Protein AF-A0A7S1ANW6-F1 (afdb_monomer_lite)

Secondary structure (DSSP, 8-state):
-------HHHHHHHHHHHHHS-HHHHHHHHTT-GGGHHHHHHHHHHHHHHHHS-EETTTTEEHHHHHHHHHHHHHHHHHHHHHHHHHHHHHHHHHT--TT-SS--EEE--TTS--EEE----HHHHHHHHHHHHHHHHHHHHHHHHHHHHHHH---HHHHHHHHHHH-

pLDDT: mean 71.66, std 13.76, range [42.0, 91.62]

Organism: Noctiluca scintillans (NCBI:txid2966)

Structure (mmCIF, N/CA/C/O backbone):
data_AF-A0A7S1ANW6-F1
#
_entry.id   AF-A0A7S1ANW6-F1
#
loop_
_atom_site.group_PDB
_atom_site.id
_atom_site.type_symbol
_atom_site.label_atom_id
_atom_site.label_alt_id
_atom_site.label_comp_id
_atom_site.label_asym_id
_atom_site.label_entity_id
_atom_site.label_seq_id
_atom_site.pdbx_PDB_ins_code
_atom_site.Cartn_x
_atom_site.Cartn_y
_atom_site.Cartn_z
_atom_site.occupancy
_atom_site.B_iso_or_equiv
_atom_site.auth_seq_id
_atom_site.auth_comp_id
_atom_site.auth_asym_id
_atom_site.auth_atom_id
_atom_site.pdbx_PDB_model_num
ATOM 1 N N . ASP A 1 1 ? -29.802 -25.642 28.164 1.00 43.47 1 ASP A N 1
ATOM 2 C CA . ASP A 1 1 ? -29.988 -25.640 29.626 1.00 43.47 1 ASP A CA 1
ATOM 3 C C . ASP A 1 1 ? -28.918 -24.842 30.342 1.00 43.47 1 ASP A C 1
ATOM 5 O O . ASP A 1 1 ? -27.904 -25.383 30.755 1.00 43.47 1 ASP A O 1
ATOM 9 N N . VAL A 1 2 ? -29.157 -23.540 30.483 1.00 42.00 2 VAL A N 1
ATOM 10 C CA . VAL A 1 2 ? -28.527 -22.704 31.511 1.00 42.00 2 VAL A CA 1
ATOM 11 C C . VAL A 1 2 ? -29.667 -21.864 32.067 1.00 42.00 2 VAL A C 1
ATOM 13 O O . VAL A 1 2 ? -30.111 -20.913 31.430 1.00 42.00 2 VAL A O 1
ATOM 16 N N . GLY A 1 3 ? -30.235 -22.302 33.190 1.00 45.97 3 GLY A N 1
ATOM 17 C CA . GLY A 1 3 ? -31.244 -21.538 33.910 1.00 45.97 3 GLY A CA 1
ATOM 18 C C . GLY A 1 3 ? -30.578 -20.308 34.504 1.00 45.97 3 GLY A C 1
ATOM 19 O O . GLY A 1 3 ? -30.001 -20.388 35.583 1.00 45.97 3 GLY A O 1
ATOM 20 N N . ALA A 1 4 ? -30.606 -19.194 33.774 1.00 56.12 4 ALA A N 1
ATOM 21 C CA . ALA A 1 4 ? -30.237 -17.900 34.318 1.00 56.12 4 ALA A CA 1
ATOM 22 C C . ALA A 1 4 ? -31.278 -17.541 35.386 1.00 56.12 4 ALA A C 1
ATOM 24 O O . ALA A 1 4 ? -32.397 -17.138 35.077 1.00 56.12 4 ALA A O 1
ATOM 25 N N . THR A 1 5 ? -30.941 -17.773 36.651 1.00 68.31 5 THR A N 1
ATOM 26 C CA . THR A 1 5 ? -31.712 -17.269 37.785 1.00 68.31 5 THR A CA 1
ATOM 27 C C . THR A 1 5 ? -31.555 -15.757 37.817 1.00 68.31 5 THR A C 1
ATOM 29 O O . THR A 1 5 ? -30.474 -15.252 38.123 1.00 68.31 5 THR A O 1
ATOM 32 N N . PHE A 1 6 ? -32.617 -15.045 37.449 1.00 75.38 6 PHE A N 1
ATOM 33 C CA . PHE A 1 6 ? -32.690 -13.596 37.592 1.00 75.38 6 PHE A CA 1
ATOM 34 C C . PHE A 1 6 ? -32.671 -13.233 39.081 1.00 75.38 6 PHE A C 1
ATOM 36 O O . PHE A 1 6 ? -33.290 -13.921 39.892 1.00 75.38 6 PHE A O 1
ATOM 43 N N . SER A 1 7 ? -31.933 -12.185 39.446 1.00 86.44 7 SER A N 1
ATOM 44 C CA . SER A 1 7 ? -31.950 -11.657 40.810 1.00 86.44 7 SER A CA 1
ATOM 45 C C . SER A 1 7 ? -33.309 -11.021 41.111 1.00 86.44 7 SER A C 1
ATOM 47 O O . SER A 1 7 ? -33.924 -10.426 40.226 1.00 86.44 7 SER A O 1
ATOM 49 N N . ASP A 1 8 ? -33.755 -11.089 42.368 1.00 84.69 8 ASP A N 1
ATOM 50 C CA . ASP A 1 8 ? -35.011 -10.455 42.806 1.00 84.69 8 ASP A CA 1
ATOM 51 C C . ASP A 1 8 ? -35.017 -8.941 42.520 1.00 84.69 8 ASP A C 1
ATOM 53 O O . ASP A 1 8 ? -36.042 -8.358 42.174 1.00 84.69 8 ASP A O 1
ATOM 57 N N . GLU A 1 9 ? -33.843 -8.310 42.572 1.00 81.56 9 GLU A N 1
ATOM 58 C CA . GLU A 1 9 ? -33.631 -6.907 42.206 1.00 81.56 9 GLU A CA 1
ATOM 59 C C . GLU A 1 9 ? -33.796 -6.656 40.694 1.00 81.56 9 GLU A C 1
ATOM 61 O O . GLU A 1 9 ? -34.362 -5.643 40.276 1.00 81.56 9 GLU A O 1
ATOM 66 N N . GLY A 1 10 ? -33.374 -7.608 39.857 1.00 74.94 10 GLY A N 1
ATOM 67 C CA . GLY A 1 10 ? -33.601 -7.577 38.412 1.00 74.94 10 GLY A CA 1
ATOM 68 C C . GLY A 1 10 ? -35.082 -7.717 38.052 1.00 74.94 10 GLY A C 1
ATOM 69 O O . GLY A 1 10 ? -35.569 -7.057 37.139 1.00 74.94 10 GLY A O 1
ATOM 70 N N . ILE A 1 11 ? -35.819 -8.533 38.808 1.00 82.69 11 ILE A N 1
ATOM 71 C CA . ILE A 1 11 ? -37.264 -8.711 38.621 1.00 82.69 11 ILE A CA 1
ATOM 72 C C . ILE A 1 11 ? -38.012 -7.437 39.037 1.00 82.69 11 ILE A C 1
ATOM 74 O O . ILE A 1 11 ? -38.831 -6.931 38.273 1.00 82.69 11 ILE A O 1
ATOM 78 N N . ALA A 1 12 ? -37.679 -6.869 40.200 1.00 85.25 12 ALA A N 1
ATOM 79 C CA . ALA A 1 12 ? -38.314 -5.648 40.696 1.00 85.25 12 ALA A CA 1
ATOM 80 C C . ALA A 1 12 ? -38.050 -4.429 39.793 1.00 85.25 12 ALA A C 1
ATOM 82 O O . ALA A 1 12 ? -38.952 -3.632 39.532 1.00 85.25 12 ALA A O 1
ATOM 83 N N . SER A 1 13 ? -36.824 -4.290 39.280 1.00 80.06 13 SER A N 1
ATOM 84 C CA . SER A 1 13 ? -36.476 -3.217 38.338 1.00 80.06 13 SER A CA 1
ATOM 85 C C . SER A 1 13 ? -37.178 -3.376 36.988 1.00 80.06 13 SER A C 1
ATOM 87 O O . SER A 1 13 ? -37.621 -2.382 36.411 1.00 80.06 13 SER A O 1
ATOM 89 N N . PHE A 1 14 ? -37.355 -4.611 36.509 1.00 81.50 14 PHE A N 1
ATOM 90 C CA . PHE A 1 14 ? -38.131 -4.873 35.301 1.00 81.50 14 PHE A CA 1
ATOM 91 C C . PHE A 1 14 ? -39.615 -4.529 35.483 1.00 81.50 14 PHE A C 1
ATOM 93 O O . PHE A 1 14 ? -40.193 -3.871 34.622 1.00 81.50 14 PHE A O 1
ATOM 100 N N . GLU A 1 15 ? -40.231 -4.902 36.608 1.00 87.00 15 G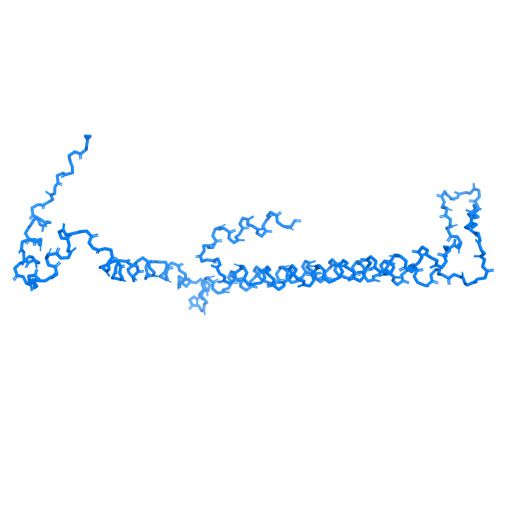LU A N 1
ATOM 101 C CA . GLU A 1 15 ? -41.628 -4.550 36.902 1.00 87.00 15 GLU A CA 1
ATOM 102 C C . GLU A 1 15 ? -41.845 -3.033 36.986 1.00 87.00 15 GLU A C 1
ATOM 104 O O . GLU A 1 15 ? -42.825 -2.520 36.440 1.00 87.00 15 GLU A O 1
ATOM 109 N N . ALA A 1 16 ? -40.909 -2.304 37.603 1.00 86.88 16 ALA A N 1
ATOM 110 C CA . ALA A 1 16 ? -40.940 -0.843 37.637 1.00 86.88 16 ALA A CA 1
ATOM 111 C C . ALA A 1 16 ? -40.845 -0.244 36.224 1.00 86.88 16 ALA A C 1
ATOM 113 O O . ALA A 1 16 ? -41.663 0.596 35.847 1.00 86.88 16 ALA A O 1
ATOM 114 N N . TRP A 1 17 ? -39.915 -0.743 35.406 1.00 85.31 17 TRP A N 1
ATOM 115 C CA . TRP A 1 17 ? -39.758 -0.307 34.020 1.00 85.31 17 TRP A CA 1
ATOM 116 C C . TRP A 1 17 ? -41.013 -0.573 33.175 1.00 85.31 17 TRP A C 1
ATOM 118 O O . TRP A 1 17 ? -41.436 0.300 32.416 1.00 85.31 17 TRP A O 1
ATOM 128 N N . VAL A 1 18 ? -41.655 -1.738 33.329 1.00 87.50 18 VAL A N 1
ATOM 129 C CA . VAL A 1 18 ? -42.917 -2.065 32.638 1.00 87.50 18 VAL A CA 1
ATOM 130 C C . VAL A 1 18 ? -44.029 -1.091 33.032 1.00 87.50 18 VAL A C 1
ATOM 132 O O . VAL A 1 18 ? -44.813 -0.689 32.174 1.00 87.50 18 VAL A O 1
ATOM 135 N N . GLY A 1 19 ? -44.091 -0.692 34.307 1.00 86.06 19 GLY A N 1
ATOM 136 C CA . GLY A 1 19 ? -45.078 0.267 34.806 1.00 86.06 19 GLY A CA 1
ATOM 137 C C . GLY A 1 19 ? -44.874 1.699 34.299 1.00 86.06 19 GLY A C 1
ATOM 138 O O . GLY A 1 19 ? -45.848 2.428 34.117 1.00 86.06 19 GLY A O 1
ATOM 139 N N . GLU A 1 20 ? -43.628 2.097 34.048 1.00 85.06 20 GLU A N 1
ATOM 140 C CA . GLU A 1 20 ? -43.267 3.441 33.575 1.00 85.06 20 GLU A CA 1
ATOM 141 C C . GLU A 1 20 ? -43.284 3.574 32.043 1.00 85.06 20 GLU A C 1
ATOM 143 O O . GLU A 1 20 ? -43.380 4.679 31.502 1.00 85.06 20 GLU A O 1
ATOM 148 N N . THR A 1 21 ? -43.207 2.453 31.327 1.00 83.38 21 THR A N 1
ATOM 149 C CA . THR A 1 21 ? -43.044 2.434 29.873 1.00 83.38 21 THR A CA 1
ATOM 150 C C . THR A 1 21 ? -44.385 2.487 29.137 1.00 83.38 21 THR A C 1
ATOM 152 O O . THR A 1 21 ? -45.360 1.826 29.489 1.00 83.38 21 THR A O 1
ATOM 155 N N . SER A 1 22 ? -44.447 3.265 28.053 1.00 84.19 22 SER A N 1
ATOM 156 C CA . SER A 1 22 ? -45.647 3.372 27.222 1.00 84.19 22 SER A CA 1
ATOM 157 C C . SER A 1 22 ? -45.967 2.057 26.495 1.00 84.19 22 SER A C 1
ATOM 159 O O . SER A 1 22 ? -45.080 1.330 26.040 1.00 84.19 22 SER A O 1
ATOM 161 N N . GLY A 1 23 ? -47.261 1.767 26.320 1.00 80.44 23 GLY A N 1
ATOM 162 C CA . GLY A 1 23 ? -47.727 0.527 25.681 1.00 80.44 23 GLY A CA 1
ATOM 163 C C . GLY A 1 23 ? -47.194 0.307 24.257 1.00 80.44 23 GLY A C 1
ATOM 164 O O . GLY A 1 23 ? -47.017 -0.834 23.840 1.00 80.44 23 GLY A O 1
ATOM 165 N N . SER A 1 24 ? -46.865 1.383 23.531 1.00 76.62 24 SER A N 1
ATOM 166 C CA . SER A 1 24 ? -46.226 1.308 22.211 1.00 76.62 24 SER A CA 1
ATOM 167 C C . SER A 1 24 ? -44.807 0.736 22.271 1.00 76.62 24 SER A C 1
ATOM 169 O O . SER A 1 24 ? -44.434 -0.060 21.416 1.00 76.62 24 SER A O 1
ATOM 171 N N . THR A 1 25 ? -44.027 1.100 23.290 1.00 72.12 25 THR A N 1
ATOM 172 C CA . THR A 1 25 ? -42.646 0.632 23.474 1.00 72.12 25 THR A CA 1
ATOM 173 C C . THR A 1 25 ? -42.622 -0.820 23.952 1.00 72.12 25 THR A C 1
ATOM 175 O O . THR A 1 25 ? -41.818 -1.613 23.471 1.00 72.12 25 THR A O 1
ATOM 178 N N . LEU A 1 26 ? -43.564 -1.208 24.820 1.00 79.06 26 LEU A N 1
ATOM 179 C CA . LEU A 1 26 ? -43.779 -2.609 25.210 1.00 79.06 26 LEU A CA 1
ATOM 180 C C . LEU A 1 26 ? -44.098 -3.491 24.001 1.00 79.06 26 LEU A C 1
ATOM 182 O O . LEU A 1 26 ? -43.497 -4.550 23.832 1.00 79.06 26 LEU A O 1
ATOM 186 N N . GLN A 1 27 ? -45.003 -3.037 23.130 1.00 79.06 27 GLN A N 1
ATOM 187 C CA . GLN A 1 27 ? -45.359 -3.773 21.920 1.00 79.06 27 GLN A CA 1
ATOM 188 C C . GLN A 1 27 ? -44.155 -3.947 20.981 1.00 79.06 27 GLN A C 1
ATOM 190 O O . GLN A 1 27 ? -43.998 -5.026 20.418 1.00 79.06 27 GLN A O 1
ATOM 195 N N . GLN A 1 28 ? -43.287 -2.935 20.879 1.00 67.50 28 GLN A N 1
ATOM 196 C CA . GLN A 1 28 ? -42.055 -2.977 20.081 1.00 67.50 28 GLN A CA 1
ATOM 197 C C . GLN A 1 28 ? -40.982 -3.915 20.663 1.00 67.50 28 GLN A C 1
ATOM 199 O O . GLN A 1 28 ? -40.349 -4.664 19.919 1.00 67.50 28 GLN A O 1
ATOM 204 N N . VAL A 1 29 ? -40.804 -3.937 21.991 1.00 70.44 29 VAL A N 1
ATOM 205 C CA . VAL A 1 29 ? -39.903 -4.889 22.673 1.00 70.44 29 VAL A CA 1
ATOM 206 C C . VAL A 1 29 ? -40.403 -6.325 22.495 1.00 70.44 29 VAL A C 1
ATOM 208 O O . VAL A 1 29 ? -39.628 -7.220 22.158 1.00 70.44 29 VAL A O 1
ATOM 211 N N . CYS A 1 30 ? -41.710 -6.554 22.658 1.00 79.81 30 CYS A N 1
ATOM 212 C CA . CYS A 1 30 ? -42.319 -7.872 22.477 1.00 79.81 30 CYS A CA 1
ATOM 213 C C . CYS A 1 30 ? -42.314 -8.346 21.017 1.00 79.81 30 CYS A C 1
ATOM 215 O O . CYS A 1 30 ? -42.246 -9.551 20.780 1.00 79.81 30 CYS A O 1
ATOM 217 N N . SER A 1 31 ? -42.361 -7.436 20.038 1.00 77.38 31 SER A N 1
ATOM 218 C CA . SER A 1 31 ? -42.238 -7.778 18.616 1.00 77.38 31 SER A CA 1
ATOM 219 C C . SER A 1 31 ? -40.793 -7.969 18.151 1.00 77.38 31 SER A C 1
ATOM 221 O O . SER A 1 31 ? -40.582 -8.171 16.958 1.00 77.38 31 SER A O 1
ATOM 223 N N . GLN A 1 32 ? -39.812 -7.910 19.066 1.00 59.94 32 GLN A N 1
ATOM 224 C CA . GLN A 1 32 ? -38.378 -7.926 18.748 1.00 59.94 32 GLN A CA 1
ATOM 225 C C . GLN A 1 32 ? -38.021 -6.896 17.669 1.00 59.94 32 GLN A C 1
ATOM 227 O O . GLN A 1 32 ? -37.203 -7.160 16.786 1.00 59.94 32 GLN A O 1
ATOM 232 N N . ASP A 1 33 ? -38.676 -5.732 17.707 1.00 58.06 33 ASP A N 1
ATOM 233 C CA . ASP A 1 33 ? -38.491 -4.724 16.677 1.00 58.06 33 ASP A CA 1
ATOM 234 C C . ASP A 1 33 ? -37.080 -4.145 16.797 1.00 58.06 33 ASP A C 1
ATOM 236 O O . ASP A 1 33 ? -36.734 -3.453 17.760 1.00 58.06 33 ASP A O 1
ATOM 240 N N . GLN A 1 34 ? -36.235 -4.457 15.815 1.00 54.28 34 GLN A N 1
ATOM 241 C CA . GLN A 1 34 ? -34.838 -4.035 15.794 1.00 54.28 34 GLN A CA 1
ATOM 242 C C . GLN A 1 34 ? -34.692 -2.513 15.648 1.00 54.28 34 GLN A C 1
ATOM 244 O O . GLN A 1 34 ? -33.577 -2.013 15.695 1.00 54.28 34 GLN A O 1
ATOM 249 N N . SER A 1 35 ? -35.765 -1.725 15.526 1.00 53.34 35 SER A N 1
ATOM 250 C CA . SER A 1 35 ? -35.675 -0.259 15.575 1.00 53.34 35 SER A CA 1
ATOM 251 C C . SER A 1 35 ? -35.291 0.285 16.963 1.00 53.34 35 SER A C 1
ATOM 253 O O . SER A 1 35 ? -34.647 1.333 17.042 1.00 53.34 35 SER A O 1
ATOM 255 N N . LEU A 1 36 ? -35.592 -0.447 18.050 1.00 49.66 36 LEU A N 1
ATOM 256 C CA . LEU A 1 36 ? -35.048 -0.203 19.402 1.00 49.66 36 LEU A CA 1
ATOM 257 C C . LEU A 1 36 ? -33.533 -0.464 19.480 1.00 49.66 36 LEU A C 1
ATOM 259 O O . LEU A 1 36 ? -32.880 -0.027 20.430 1.00 49.66 36 LEU A O 1
ATOM 263 N N . SER A 1 37 ? -32.954 -1.116 18.459 1.00 51.03 37 SER A N 1
ATOM 264 C CA . SER A 1 37 ? -31.505 -1.260 18.337 1.00 51.03 37 SER A CA 1
ATOM 265 C C . SER A 1 37 ? -30.810 0.078 18.242 1.00 51.03 37 SER A C 1
ATOM 267 O O . SER A 1 37 ? -29.662 0.113 18.612 1.00 51.03 37 SER A O 1
ATOM 269 N N . THR A 1 38 ? -31.440 1.187 17.840 1.00 51.69 38 THR A N 1
ATOM 270 C CA . THR A 1 38 ? -30.743 2.488 17.841 1.00 51.69 38 THR A CA 1
ATOM 271 C C . THR A 1 38 ? -30.205 2.859 19.225 1.00 51.69 38 THR A C 1
ATOM 273 O O . THR A 1 38 ? -29.077 3.330 19.321 1.00 51.69 38 THR A O 1
ATOM 276 N N . SER A 1 39 ? -30.943 2.566 20.299 1.00 55.06 39 SER A N 1
ATOM 277 C CA . SER A 1 39 ? -30.477 2.758 21.679 1.00 55.06 39 SER A CA 1
ATOM 278 C C . SER A 1 39 ? -29.400 1.743 22.081 1.00 55.06 39 SER A C 1
ATOM 280 O O . SER A 1 39 ? -28.467 2.087 22.799 1.00 55.06 39 SER A O 1
ATOM 282 N N . TYR A 1 40 ? -29.488 0.508 21.580 1.00 55.69 40 TYR A N 1
ATOM 283 C CA . TYR A 1 40 ? -28.486 -0.541 21.812 1.00 55.69 40 TYR A CA 1
ATOM 284 C C . TYR A 1 40 ? -27.184 -0.286 21.033 1.00 55.69 40 TYR A C 1
ATOM 286 O O . TYR A 1 40 ? -26.103 -0.423 21.583 1.00 55.69 40 TYR A O 1
ATOM 294 N N . HIS A 1 41 ? -27.285 0.177 19.788 1.00 55.72 41 HIS A N 1
ATOM 295 C CA . HIS A 1 41 ? -26.197 0.604 18.915 1.00 55.72 41 HIS A CA 1
ATOM 296 C C . HIS A 1 41 ? -25.525 1.848 19.483 1.00 55.72 41 HIS A C 1
ATOM 298 O O . HIS A 1 41 ? -24.316 1.966 19.396 1.00 55.72 41 HIS A O 1
ATOM 304 N N . GLN A 1 42 ? -26.284 2.766 20.090 1.00 54.25 42 GLN A N 1
ATOM 305 C CA . GLN A 1 42 ? -25.714 3.899 20.821 1.00 54.25 42 GLN A CA 1
ATOM 306 C C . GLN A 1 42 ? -24.936 3.449 22.056 1.00 54.25 42 GLN A C 1
ATOM 308 O O . GLN A 1 42 ? -23.887 4.019 22.327 1.00 54.25 42 GLN A O 1
ATOM 313 N N . PHE A 1 43 ? -25.420 2.442 22.786 1.00 62.03 43 PHE A N 1
ATOM 314 C CA . PHE A 1 43 ? -24.723 1.910 23.957 1.00 62.03 43 PHE A CA 1
ATOM 315 C C . PHE A 1 43 ? -23.454 1.138 23.572 1.00 62.03 43 PHE A C 1
ATOM 317 O O . PHE A 1 43 ? -22.423 1.286 24.219 1.00 62.03 43 PHE A O 1
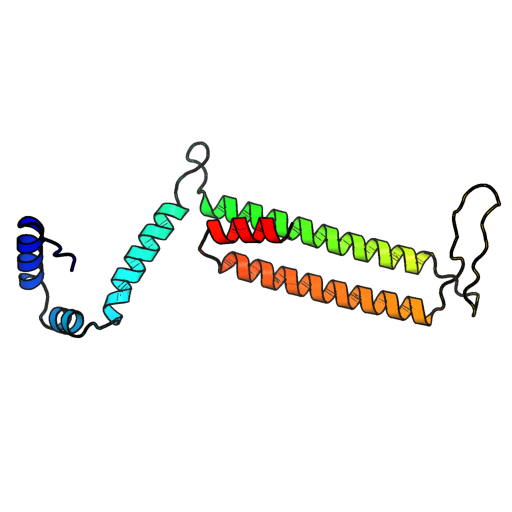ATOM 324 N N . ASP A 1 44 ? -23.512 0.377 22.480 1.00 63.28 44 ASP A N 1
ATOM 325 C CA . ASP A 1 44 ? -22.375 -0.354 21.918 1.00 63.28 44 ASP A CA 1
ATOM 326 C C . ASP A 1 44 ? -21.318 0.614 21.359 1.00 63.28 44 ASP A C 1
ATOM 328 O O . ASP A 1 44 ? -20.150 0.555 21.732 1.00 63.28 44 ASP A O 1
ATOM 332 N N . VAL A 1 45 ? -21.753 1.623 20.591 1.00 62.53 45 VAL A N 1
ATOM 333 C CA . VAL A 1 45 ? -20.892 2.720 20.121 1.00 62.53 45 VAL A CA 1
ATOM 334 C C . VAL A 1 45 ? -20.318 3.504 21.299 1.00 62.53 45 VAL A C 1
ATOM 336 O O . VAL A 1 45 ? -19.163 3.908 21.236 1.00 62.53 45 VAL A O 1
ATOM 339 N N . TYR A 1 46 ? -21.070 3.720 22.380 1.00 64.44 46 TYR A N 1
ATOM 340 C CA . TYR A 1 46 ? -20.567 4.394 23.578 1.00 64.44 46 TYR A CA 1
ATOM 341 C C . TYR A 1 46 ? -19.487 3.565 24.280 1.00 64.44 46 TYR A C 1
ATOM 343 O O . TYR A 1 46 ? -18.432 4.111 24.592 1.00 64.44 46 TYR A O 1
ATOM 351 N N . GLY A 1 47 ? -19.702 2.257 24.453 1.00 67.62 47 GLY A N 1
ATOM 352 C CA . GLY A 1 47 ? -18.706 1.348 25.024 1.00 67.62 47 GLY A CA 1
ATOM 353 C C . GLY A 1 47 ? -17.433 1.255 24.176 1.00 67.62 47 GLY A C 1
ATOM 354 O O . GLY A 1 47 ? -16.325 1.309 24.710 1.00 67.62 47 GLY A O 1
ATOM 355 N N . GLU A 1 48 ? -17.566 1.205 22.849 1.00 63.72 48 GLU A N 1
ATOM 356 C CA . GLU A 1 48 ? -16.417 1.275 21.940 1.00 63.72 48 GLU A CA 1
ATOM 357 C C . GLU A 1 48 ? -15.723 2.641 21.983 1.00 63.72 48 GLU A C 1
ATOM 359 O O . GLU A 1 48 ? -14.494 2.705 22.012 1.00 63.72 48 GLU A O 1
ATOM 364 N N . THR A 1 49 ? -16.482 3.739 22.035 1.00 61.88 49 THR A N 1
ATOM 365 C CA . THR A 1 49 ? -15.930 5.102 22.093 1.00 61.88 49 THR A CA 1
ATOM 366 C C . THR A 1 49 ? -15.173 5.333 23.399 1.00 61.88 49 THR A C 1
ATOM 368 O O . THR A 1 49 ? -14.102 5.937 23.381 1.00 61.88 49 THR A O 1
ATOM 371 N N . GLU A 1 50 ? -15.668 4.807 24.520 1.00 68.12 50 GLU A N 1
ATOM 372 C CA . GLU A 1 50 ? -14.995 4.887 25.818 1.00 68.12 50 GLU A CA 1
ATOM 373 C C . GLU A 1 50 ? -13.649 4.141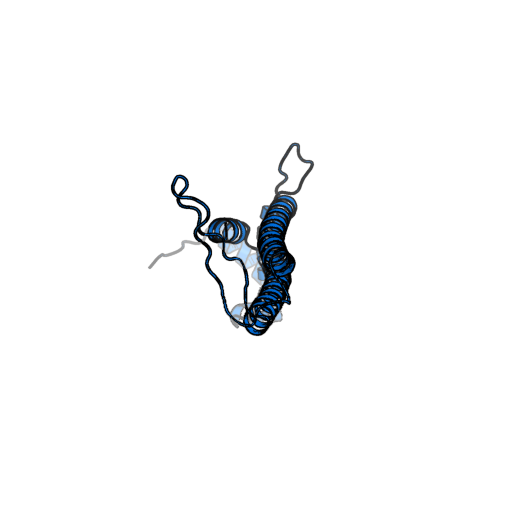 25.792 1.00 68.12 50 GLU A C 1
ATOM 375 O O . GLU A 1 50 ? -12.635 4.673 26.245 1.00 68.12 50 GLU A O 1
ATOM 380 N N . GLY A 1 51 ? -13.602 2.961 25.162 1.00 64.19 51 GLY A N 1
ATOM 381 C CA . GLY A 1 51 ? -12.358 2.219 24.930 1.00 64.19 51 GLY A CA 1
ATOM 382 C C . GLY A 1 51 ? -11.406 2.870 23.914 1.00 64.19 51 GLY A C 1
ATOM 383 O O . GLY A 1 51 ? -10.203 2.623 23.953 1.00 64.19 51 GLY A O 1
ATOM 384 N N . TYR A 1 52 ? -11.910 3.712 23.008 1.00 59.09 52 TYR A N 1
ATOM 385 C CA . TYR A 1 52 ? -11.100 4.500 22.066 1.00 59.09 52 TYR A CA 1
ATOM 386 C C . TYR A 1 52 ? -10.524 5.778 22.692 1.00 59.09 52 TYR A C 1
ATOM 388 O O . TYR A 1 52 ? -9.434 6.218 22.303 1.00 59.09 52 TYR A O 1
ATOM 396 N N . MET A 1 53 ? -11.247 6.357 23.654 1.00 63.72 53 MET A N 1
ATOM 397 C CA . MET A 1 53 ? -10.892 7.582 24.374 1.00 63.72 53 MET A CA 1
ATOM 398 C C . MET A 1 53 ? -10.095 7.334 25.656 1.00 63.72 53 MET A C 1
ATOM 400 O O . MET A 1 53 ? -9.795 8.292 26.371 1.00 63.72 53 MET A O 1
ATOM 404 N N . THR A 1 54 ? -9.701 6.090 25.958 1.00 68.31 54 THR A N 1
ATOM 405 C CA . THR A 1 54 ? -8.796 5.836 27.082 1.00 68.31 54 THR A CA 1
ATOM 406 C C . THR A 1 54 ? -7.533 6.671 26.919 1.00 68.31 54 THR A C 1
ATOM 408 O O . THR A 1 54 ? -6.784 6.556 25.943 1.00 68.31 54 THR A O 1
ATOM 411 N N . LEU A 1 55 ? -7.330 7.565 27.884 1.00 66.88 55 LEU A N 1
ATOM 412 C CA . LEU A 1 55 ? -6.199 8.472 27.915 1.00 66.88 55 LEU A CA 1
ATOM 413 C C . LEU A 1 55 ? -4.916 7.660 28.075 1.00 66.88 55 LEU A C 1
ATOM 415 O O . LEU A 1 55 ? -4.751 6.883 29.016 1.00 66.88 55 LEU A O 1
ATOM 419 N N . VAL A 1 56 ? -3.985 7.861 27.154 1.00 65.50 56 VAL A N 1
ATOM 420 C CA . VAL A 1 56 ? -2.662 7.248 27.164 1.00 65.50 56 VAL A CA 1
ATOM 421 C C . VAL A 1 56 ? -1.621 8.361 27.120 1.00 65.50 56 VAL A C 1
ATOM 423 O O . VAL A 1 56 ? -1.800 9.384 26.470 1.00 65.50 56 VAL A O 1
ATOM 426 N N . PHE A 1 57 ? -0.501 8.145 27.816 1.00 55.00 57 PHE A N 1
ATOM 427 C CA . PHE A 1 57 ? 0.628 9.079 27.905 1.00 55.00 57 PHE A CA 1
ATOM 428 C C . PHE A 1 57 ? 0.293 10.393 28.644 1.00 55.00 57 PHE A C 1
ATOM 430 O O . PHE A 1 57 ? -0.163 11.368 28.052 1.00 55.00 57 PHE A O 1
ATOM 437 N N . LEU A 1 58 ? 0.572 10.432 29.957 1.00 64.88 58 LEU A N 1
ATOM 438 C CA . LEU A 1 58 ? 0.445 11.637 30.805 1.00 64.88 58 LEU A CA 1
ATOM 439 C C . LEU A 1 58 ? -0.920 12.353 30.693 1.00 64.88 58 LEU A C 1
ATOM 441 O O . LEU A 1 58 ? -0.970 13.576 30.765 1.00 64.88 58 LEU A O 1
ATOM 445 N N . GLU A 1 59 ? -2.007 11.603 30.476 1.00 71.06 59 GLU A N 1
ATOM 446 C CA . GLU A 1 59 ? -3.378 12.132 30.321 1.00 71.06 59 GLU A CA 1
ATOM 447 C C . GLU A 1 59 ? -3.562 13.162 29.186 1.00 71.06 59 GLU A C 1
ATOM 449 O O . GLU A 1 59 ? -4.588 13.831 29.120 1.00 71.06 59 GLU A O 1
ATOM 454 N N . MET A 1 60 ? -2.594 13.296 28.272 1.00 65.12 60 MET A N 1
ATOM 455 C CA . MET A 1 60 ? -2.643 14.316 27.217 1.00 65.12 60 MET A CA 1
ATOM 456 C C . MET A 1 60 ? -3.171 13.806 25.877 1.00 65.12 60 MET A C 1
ATOM 458 O O . MET A 1 60 ? -3.571 14.626 25.052 1.00 65.12 60 MET A O 1
ATOM 462 N N . PHE A 1 61 ? -3.157 12.494 25.626 1.00 70.00 61 PHE A N 1
ATOM 463 C CA . PHE A 1 61 ? -3.506 11.947 24.317 1.00 70.00 61 PHE A CA 1
ATOM 464 C C . PHE A 1 61 ? -4.525 10.811 24.406 1.00 70.00 61 PHE A C 1
ATOM 466 O O . PHE A 1 61 ? -4.435 9.926 25.252 1.00 70.00 61 PHE A O 1
ATOM 473 N N . GLU A 1 62 ? -5.481 10.815 23.483 1.00 76.56 62 GLU A N 1
ATOM 474 C CA . GLU A 1 62 ? -6.424 9.714 23.292 1.00 76.56 62 GLU A CA 1
ATOM 475 C C . GLU A 1 62 ? -5.735 8.574 22.522 1.00 76.56 62 GLU A C 1
ATOM 477 O O . GLU A 1 62 ? -5.088 8.799 21.492 1.00 76.56 62 GLU A O 1
ATOM 482 N N . GLN A 1 63 ? -5.852 7.340 23.018 1.00 74.62 63 GLN A N 1
ATOM 483 C CA . GLN A 1 63 ? -5.151 6.176 22.469 1.00 74.62 63 GLN A CA 1
ATOM 484 C C . GLN A 1 63 ? -5.517 5.878 21.009 1.00 74.62 63 GLN A C 1
ATOM 486 O O . GLN A 1 63 ? -4.635 5.588 20.195 1.00 74.62 63 GLN A O 1
ATOM 491 N N . GLY A 1 64 ? -6.805 5.951 20.669 1.00 72.56 64 GLY A N 1
ATOM 492 C CA . GLY A 1 64 ? -7.312 5.596 19.345 1.00 72.56 64 GLY A CA 1
ATOM 493 C C . GLY A 1 64 ? -6.756 6.462 18.205 1.00 72.56 64 GLY A C 1
ATOM 494 O O . GLY A 1 64 ? -6.140 5.922 17.279 1.00 72.56 64 GLY A O 1
ATOM 495 N N . PRO A 1 65 ? -6.903 7.801 18.262 1.00 75.38 65 PRO A N 1
ATOM 496 C CA . PRO A 1 65 ? -6.396 8.700 17.224 1.00 75.38 65 PRO A CA 1
ATOM 497 C C . PRO A 1 65 ? -4.883 8.598 17.015 1.00 75.38 65 PRO A C 1
ATOM 499 O O . PRO A 1 65 ? -4.405 8.657 15.878 1.00 75.38 65 PRO A O 1
ATOM 502 N N . VAL A 1 66 ? -4.118 8.408 18.096 1.00 79.88 66 VAL A N 1
ATOM 503 C CA . VAL A 1 66 ? -2.658 8.257 18.026 1.00 79.88 66 VAL A CA 1
ATOM 504 C C . VAL A 1 66 ? -2.281 6.970 17.302 1.00 79.88 66 VAL A C 1
ATOM 506 O O . VAL A 1 66 ? -1.437 6.999 16.406 1.00 79.88 66 VAL A O 1
ATOM 509 N N . LEU A 1 67 ? -2.923 5.850 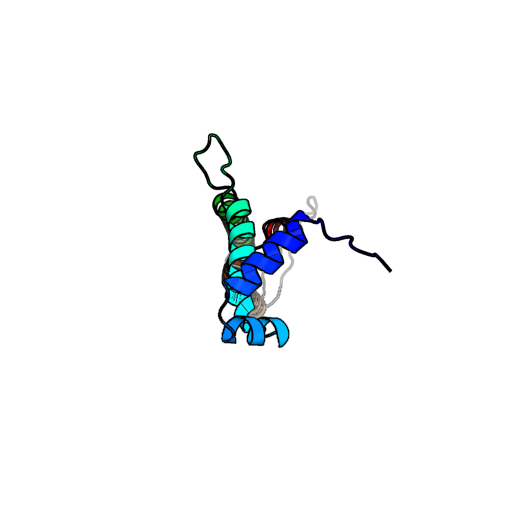17.638 1.00 76.56 67 LEU A N 1
ATOM 510 C CA . LEU A 1 67 ? -2.620 4.557 17.027 1.00 76.56 67 LEU A CA 1
ATOM 511 C C . LEU A 1 67 ? -2.970 4.549 15.532 1.00 76.56 67 LEU A C 1
ATOM 513 O O . LEU A 1 67 ? -2.149 4.136 14.713 1.00 76.56 67 LEU A O 1
ATOM 517 N N . SER A 1 68 ? -4.128 5.106 15.164 1.00 76.69 68 SER A N 1
ATOM 518 C CA . SER A 1 68 ? -4.519 5.295 13.760 1.00 76.69 68 SER A CA 1
ATOM 519 C C . SER A 1 68 ? -3.529 6.189 13.002 1.00 76.69 68 SER A C 1
ATOM 521 O O . SER A 1 68 ? -3.083 5.841 11.907 1.00 76.69 68 SER A O 1
ATOM 523 N N . SER A 1 69 ? -3.083 7.293 13.613 1.00 80.56 69 SER A N 1
ATOM 524 C CA . SER A 1 69 ? -2.092 8.197 13.014 1.00 80.56 69 SER A CA 1
ATOM 525 C C . SER A 1 69 ? -0.744 7.511 12.771 1.00 80.56 69 SER A C 1
ATOM 527 O O . SER A 1 69 ? -0.143 7.696 11.713 1.00 80.56 69 SER A O 1
ATOM 529 N N . VAL A 1 70 ? -0.269 6.691 13.715 1.00 82.44 70 VAL A N 1
ATOM 530 C CA . VAL A 1 70 ? 0.987 5.931 13.574 1.00 82.44 70 VAL A CA 1
ATOM 531 C C . VAL A 1 70 ? 0.884 4.878 12.473 1.00 82.44 70 VAL A C 1
ATOM 533 O O . VAL A 1 70 ? 1.822 4.727 11.683 1.00 82.44 70 VAL A O 1
ATOM 536 N N . VAL A 1 71 ? -0.245 4.170 12.385 1.00 81.81 71 VAL A N 1
ATOM 537 C CA . VAL A 1 71 ? -0.466 3.190 11.316 1.00 81.81 71 VAL A CA 1
ATOM 538 C C . VAL A 1 71 ? -0.522 3.879 9.954 1.00 81.81 71 VAL A C 1
ATOM 540 O O . VAL A 1 71 ? 0.194 3.468 9.041 1.00 81.81 71 VAL A O 1
ATOM 543 N N . LEU A 1 72 ? -1.292 4.963 9.821 1.00 82.62 72 LEU A N 1
ATOM 544 C CA . LEU A 1 72 ? -1.363 5.742 8.582 1.00 82.62 72 LEU A CA 1
ATOM 545 C C . LEU A 1 72 ? 0.011 6.276 8.174 1.00 82.62 72 LEU A C 1
ATOM 547 O O . LEU A 1 72 ? 0.384 6.199 7.004 1.00 82.62 72 LEU A O 1
ATOM 551 N N . PHE A 1 73 ? 0.792 6.775 9.130 1.00 85.38 73 PHE A N 1
ATOM 552 C CA . PHE A 1 73 ? 2.138 7.268 8.862 1.00 85.38 73 PHE A CA 1
ATOM 553 C C . PHE A 1 73 ? 3.072 6.153 8.374 1.00 85.38 73 PHE A C 1
ATOM 555 O O . PHE A 1 73 ? 3.746 6.312 7.356 1.00 85.38 73 PHE A O 1
ATOM 562 N N . THR A 1 74 ? 3.068 4.999 9.046 1.00 85.06 74 THR A N 1
ATOM 563 C CA . THR A 1 74 ? 3.854 3.819 8.645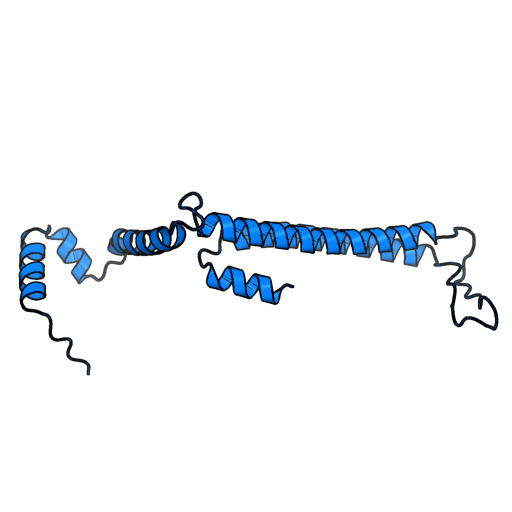 1.00 85.06 74 THR A CA 1
ATOM 564 C C . THR A 1 74 ? 3.451 3.324 7.255 1.00 85.06 74 THR A C 1
ATOM 566 O O . THR A 1 74 ? 4.313 3.044 6.420 1.00 85.06 74 THR A O 1
ATOM 569 N N . TRP A 1 75 ? 2.148 3.278 6.973 1.00 83.38 75 TRP A N 1
ATOM 570 C CA . TRP A 1 75 ? 1.600 2.908 5.670 1.00 83.38 75 TRP A CA 1
ATOM 571 C C . TRP A 1 75 ? 2.088 3.838 4.555 1.00 83.38 75 TRP A C 1
ATOM 573 O O . TRP A 1 75 ? 2.581 3.375 3.524 1.00 83.38 75 TRP A O 1
ATOM 583 N N . ILE A 1 76 ? 2.006 5.153 4.776 1.00 84.06 76 ILE A N 1
ATOM 584 C CA . ILE A 1 76 ? 2.478 6.160 3.820 1.00 84.06 76 ILE A CA 1
ATOM 585 C C . ILE A 1 76 ? 3.978 5.996 3.572 1.00 84.06 76 ILE A C 1
ATOM 587 O O . ILE A 1 76 ? 4.401 5.985 2.417 1.00 84.06 76 ILE A O 1
ATOM 591 N N . LEU A 1 77 ? 4.785 5.818 4.622 1.00 86.81 77 LEU A N 1
ATOM 592 C CA . LEU A 1 77 ? 6.226 5.602 4.474 1.00 86.81 77 LEU A CA 1
ATOM 593 C C . LEU A 1 77 ? 6.547 4.341 3.661 1.00 86.81 77 LEU A C 1
ATOM 595 O O . LEU A 1 77 ? 7.411 4.388 2.783 1.00 86.81 77 LEU A O 1
ATOM 599 N N . SER A 1 78 ? 5.836 3.238 3.911 1.00 85.38 78 SER A N 1
ATOM 600 C CA . SER A 1 78 ? 5.991 1.990 3.155 1.00 85.38 78 SER A CA 1
ATOM 601 C C . SER A 1 78 ? 5.692 2.194 1.664 1.00 85.38 78 SER A C 1
ATOM 603 O O . SER A 1 78 ? 6.495 1.826 0.800 1.00 85.38 78 SER A O 1
ATOM 605 N N . MET A 1 79 ? 4.594 2.886 1.347 1.00 84.00 79 MET A N 1
ATOM 606 C CA . MET A 1 79 ? 4.214 3.182 -0.036 1.00 84.00 79 MET A CA 1
ATOM 607 C C . MET A 1 79 ? 5.192 4.139 -0.724 1.00 84.00 79 MET A C 1
ATOM 609 O O . MET A 1 79 ? 5.582 3.894 -1.866 1.00 84.00 79 MET A O 1
ATOM 613 N N . VAL A 1 80 ? 5.657 5.185 -0.035 1.00 87.12 80 VAL A N 1
ATOM 614 C CA . VAL A 1 80 ? 6.676 6.111 -0.562 1.00 87.12 80 VAL A CA 1
ATOM 615 C C . VAL A 1 80 ? 7.972 5.369 -0.884 1.00 87.12 80 VAL A C 1
ATOM 617 O O . VAL A 1 80 ? 8.544 5.578 -1.954 1.00 87.12 80 VAL A O 1
ATOM 620 N N . ASN A 1 81 ? 8.408 4.457 -0.012 1.00 88.56 81 ASN A N 1
ATOM 621 C CA . ASN A 1 81 ? 9.584 3.627 -0.258 1.00 88.56 81 ASN A CA 1
ATOM 622 C C . ASN A 1 81 ? 9.401 2.744 -1.509 1.00 88.56 81 ASN A C 1
ATOM 624 O O . ASN A 1 81 ? 10.277 2.688 -2.374 1.00 88.56 81 ASN A O 1
ATOM 628 N N . ALA A 1 82 ? 8.235 2.108 -1.667 1.00 86.62 82 ALA A N 1
ATOM 629 C CA . ALA A 1 82 ? 7.920 1.324 -2.860 1.00 86.62 82 ALA A CA 1
ATOM 630 C C . ALA A 1 82 ? 7.940 2.179 -4.144 1.00 86.62 82 ALA A C 1
ATOM 632 O O . ALA A 1 82 ? 8.558 1.792 -5.139 1.00 86.62 82 ALA A O 1
ATOM 633 N N . MET A 1 83 ? 7.331 3.370 -4.114 1.00 85.75 83 MET A N 1
ATOM 634 C CA . MET A 1 83 ? 7.328 4.312 -5.241 1.00 85.75 83 MET A CA 1
ATOM 635 C C . MET A 1 83 ? 8.740 4.790 -5.596 1.00 85.75 83 MET A C 1
ATOM 637 O O . MET A 1 83 ? 9.088 4.859 -6.776 1.00 85.75 83 MET A O 1
ATOM 641 N N . GLN A 1 84 ? 9.573 5.083 -4.594 1.00 91.62 84 GLN A N 1
ATOM 642 C CA . GLN A 1 84 ? 10.957 5.501 -4.798 1.00 91.62 84 GLN A CA 1
ATOM 643 C C . GLN A 1 84 ? 11.781 4.400 -5.472 1.00 91.62 84 GLN A C 1
ATOM 645 O O . GLN A 1 84 ? 12.517 4.687 -6.415 1.00 91.62 84 GLN A O 1
ATOM 650 N N . ASN A 1 85 ? 11.622 3.144 -5.051 1.00 89.06 85 ASN A N 1
ATOM 651 C CA . ASN A 1 85 ? 12.319 2.011 -5.662 1.00 89.06 85 ASN A CA 1
ATOM 652 C C . ASN A 1 85 ? 11.948 1.839 -7.143 1.00 89.06 85 ASN A C 1
ATOM 654 O O . ASN A 1 85 ? 12.829 1.649 -7.984 1.00 89.06 85 ASN A O 1
ATOM 658 N N . ILE A 1 86 ? 10.662 1.985 -7.483 1.00 88.19 86 ILE A N 1
ATOM 659 C CA . ILE A 1 86 ? 10.195 1.968 -8.878 1.00 88.19 86 ILE A CA 1
ATOM 660 C C . ILE A 1 86 ? 10.784 3.154 -9.653 1.00 88.19 86 ILE A C 1
ATOM 662 O O . ILE A 1 86 ? 11.287 2.980 -10.763 1.00 88.19 86 ILE A O 1
ATOM 666 N N . GLY A 1 87 ? 10.773 4.353 -9.066 1.00 87.12 87 GLY A N 1
ATOM 667 C CA . GLY A 1 87 ? 11.324 5.560 -9.682 1.00 87.12 87 GLY A CA 1
ATOM 668 C C . GLY A 1 87 ? 12.815 5.434 -9.992 1.00 87.12 87 GLY A C 1
ATOM 669 O O . GLY A 1 87 ? 13.232 5.691 -11.121 1.00 87.12 87 GLY A O 1
ATOM 670 N N . ILE A 1 88 ? 13.615 4.972 -9.027 1.00 90.06 88 ILE A N 1
ATOM 671 C CA . ILE A 1 88 ? 15.055 4.739 -9.204 1.00 90.06 88 ILE A CA 1
ATOM 672 C C . ILE A 1 88 ? 15.295 3.703 -10.301 1.00 90.06 88 ILE A C 1
ATOM 674 O O . ILE A 1 88 ? 16.169 3.905 -11.144 1.00 90.06 88 ILE A O 1
ATOM 678 N N . PHE A 1 89 ? 14.512 2.623 -10.334 1.00 86.81 89 PHE A N 1
ATOM 679 C CA . PHE A 1 89 ? 14.621 1.603 -11.372 1.00 86.81 89 PHE A CA 1
ATOM 680 C C . PHE A 1 89 ? 14.344 2.174 -12.769 1.00 86.81 89 PHE A C 1
ATOM 682 O O . PHE A 1 89 ? 15.160 2.006 -13.676 1.00 86.81 89 PHE A O 1
ATOM 689 N N . VAL A 1 90 ? 13.243 2.910 -12.939 1.00 85.94 90 VAL A N 1
ATOM 690 C CA . VAL A 1 90 ? 12.877 3.525 -14.224 1.00 85.94 90 VAL A CA 1
ATOM 691 C C . VAL A 1 90 ? 13.925 4.549 -14.666 1.00 85.94 90 VAL A C 1
ATOM 693 O O . VAL A 1 90 ? 14.339 4.528 -15.824 1.00 85.94 90 VAL A O 1
ATOM 696 N N . VAL A 1 91 ? 14.404 5.403 -13.754 1.00 86.62 91 VAL A N 1
ATOM 697 C CA . VAL A 1 91 ? 15.465 6.383 -14.040 1.00 86.62 91 VAL A CA 1
ATOM 698 C C . VAL A 1 91 ? 16.769 5.687 -14.421 1.00 86.62 91 VAL A C 1
ATOM 700 O O . VAL A 1 91 ? 17.405 6.090 -15.388 1.00 86.62 91 VAL A O 1
ATOM 703 N N . SER A 1 92 ? 17.148 4.613 -13.727 1.00 85.75 92 SER A N 1
ATOM 704 C CA . SER A 1 92 ? 18.366 3.852 -14.038 1.00 85.75 92 SER A CA 1
ATOM 705 C C . SER A 1 92 ? 18.295 3.237 -15.437 1.00 85.75 92 SER A C 1
ATOM 707 O O . SER A 1 92 ? 19.230 3.374 -16.223 1.00 85.75 92 SER A O 1
ATOM 709 N N . VAL A 1 93 ? 17.153 2.635 -15.793 1.00 82.75 93 VAL A N 1
ATOM 710 C CA . VAL A 1 93 ? 16.918 2.080 -17.137 1.00 82.75 93 VAL A CA 1
ATOM 711 C C . VAL A 1 93 ? 16.901 3.177 -18.206 1.00 82.75 93 VAL A C 1
ATOM 713 O O . VAL A 1 93 ? 17.428 2.970 -19.299 1.00 82.75 93 VAL A O 1
ATOM 716 N N . ALA A 1 94 ? 16.337 4.350 -17.903 1.00 78.69 94 ALA A N 1
ATOM 717 C CA . ALA A 1 94 ? 16.301 5.484 -18.822 1.00 78.69 94 ALA A CA 1
ATOM 718 C C . ALA A 1 94 ? 17.688 6.110 -19.045 1.00 78.69 94 ALA A C 1
ATOM 720 O O . ALA A 1 94 ? 18.030 6.436 -20.178 1.00 78.69 94 ALA A O 1
ATOM 721 N N . LEU A 1 95 ? 18.506 6.247 -17.996 1.00 79.38 95 LEU A N 1
ATOM 722 C CA . LEU A 1 95 ? 19.875 6.770 -18.093 1.00 79.38 95 LEU A CA 1
ATOM 723 C C . LEU A 1 95 ? 20.816 5.804 -18.820 1.00 79.38 95 LEU A C 1
ATOM 725 O O . LEU A 1 95 ? 21.718 6.240 -19.530 1.00 79.38 95 LEU A O 1
ATOM 729 N N . GLN A 1 96 ? 20.590 4.497 -18.681 1.00 74.62 96 GLN A N 1
ATOM 730 C CA . GLN A 1 96 ? 21.358 3.455 -19.366 1.00 74.62 96 GLN A CA 1
ATOM 731 C C . GLN A 1 96 ? 20.909 3.242 -20.825 1.00 74.62 96 GLN A C 1
ATOM 733 O O . GLN A 1 96 ? 21.473 2.422 -21.551 1.00 74.62 96 GLN A O 1
ATOM 738 N N . HIS A 1 97 ? 19.899 3.983 -21.291 1.00 69.56 97 HIS A N 1
ATOM 739 C CA . HIS A 1 97 ? 19.425 3.903 -22.663 1.00 69.56 97 HIS A CA 1
ATOM 740 C C . HIS A 1 97 ? 20.356 4.658 -23.631 1.00 69.56 97 HIS A C 1
ATOM 742 O O . HIS A 1 97 ? 20.266 5.872 -23.800 1.00 69.56 97 HIS A O 1
ATOM 748 N N . SER A 1 98 ? 21.219 3.922 -24.334 1.00 59.56 98 SER A N 1
ATOM 749 C CA . SER A 1 98 ? 21.929 4.418 -25.521 1.00 59.56 98 SER A CA 1
ATOM 750 C C . SER A 1 98 ? 21.042 4.280 -26.764 1.00 59.56 98 SER A C 1
ATOM 752 O O . SER A 1 98 ? 20.544 3.199 -27.081 1.00 59.56 98 SER A O 1
ATOM 754 N N . ARG A 1 99 ? 20.852 5.383 -27.500 1.00 55.88 99 ARG A N 1
ATOM 755 C CA . ARG A 1 99 ? 20.030 5.456 -28.727 1.00 55.88 99 ARG A CA 1
ATOM 756 C C . ARG A 1 99 ? 20.685 4.801 -29.954 1.00 55.88 99 ARG A C 1
ATOM 758 O O . ARG A 1 99 ? 20.061 4.753 -31.011 1.00 55.88 99 ARG A O 1
ATOM 765 N N . ALA A 1 100 ? 21.940 4.364 -29.844 1.00 53.19 100 ALA A N 1
ATOM 766 C CA . ALA A 1 100 ? 22.814 4.136 -30.993 1.00 53.19 100 ALA A CA 1
ATOM 767 C C . ALA A 1 100 ? 22.842 2.696 -31.536 1.00 53.19 100 ALA A C 1
ATOM 769 O O . ALA A 1 100 ? 23.521 2.461 -32.534 1.00 53.19 100 ALA A O 1
ATOM 770 N N . SER A 1 101 ? 22.116 1.738 -30.946 1.00 45.81 101 SER A N 1
ATOM 771 C CA . SER A 1 101 ? 22.314 0.328 -31.298 1.00 45.81 101 SER A CA 1
ATOM 772 C C . SER A 1 101 ? 21.024 -0.495 -31.369 1.00 45.81 101 SER A C 1
ATOM 774 O O . SER A 1 101 ? 20.234 -0.516 -30.423 1.00 45.81 101 SER A O 1
ATOM 776 N N . PRO A 1 102 ? 20.787 -1.194 -32.493 1.00 50.59 102 PRO A N 1
ATOM 777 C CA . PRO A 1 102 ? 19.586 -1.997 -32.714 1.00 50.59 102 PRO A CA 1
ATOM 778 C C . PRO A 1 102 ? 19.631 -3.378 -32.036 1.00 50.59 102 PRO A C 1
ATOM 780 O O . PRO A 1 102 ? 18.635 -4.098 -32.065 1.00 50.59 102 PRO A O 1
ATOM 783 N N . MET A 1 103 ? 20.760 -3.772 -31.434 1.00 54.97 103 MET A N 1
ATOM 784 C CA . MET A 1 103 ? 20.940 -5.080 -30.799 1.00 54.97 103 MET A CA 1
ATOM 785 C C . MET A 1 103 ? 21.538 -4.954 -29.400 1.00 54.97 103 MET A C 1
ATOM 787 O O . MET A 1 103 ? 22.460 -4.182 -29.164 1.00 54.97 103 MET A O 1
ATOM 791 N N . LEU A 1 104 ? 21.029 -5.779 -28.484 1.00 50.81 104 LEU A N 1
ATOM 792 C CA . LEU A 1 104 ? 21.514 -5.894 -27.113 1.00 50.81 104 LEU A CA 1
ATOM 793 C C . LEU A 1 104 ? 22.939 -6.466 -27.135 1.00 50.81 104 LEU A C 1
ATOM 795 O O . LEU A 1 104 ? 23.127 -7.661 -27.365 1.00 50.81 104 LEU A O 1
ATOM 799 N N . ARG A 1 105 ? 23.950 -5.613 -26.938 1.00 51.41 105 ARG A N 1
ATOM 800 C CA . ARG A 1 105 ? 25.343 -6.043 -26.775 1.00 51.41 105 ARG A CA 1
ATOM 801 C C . ARG A 1 105 ? 25.641 -6.243 -25.291 1.00 51.41 105 ARG A C 1
ATOM 803 O O . ARG A 1 105 ? 25.575 -5.310 -24.496 1.00 51.41 105 ARG A O 1
ATOM 810 N N . LEU A 1 106 ? 25.949 -7.484 -24.918 1.00 54.69 106 LEU A N 1
ATOM 811 C CA . LEU A 1 106 ? 26.598 -7.802 -23.649 1.00 54.69 106 LEU A CA 1
ATOM 812 C C . LEU A 1 106 ? 28.107 -7.740 -23.894 1.00 54.69 106 LEU A C 1
ATOM 814 O O . LEU A 1 106 ? 28.638 -8.586 -24.613 1.00 54.69 106 LEU A O 1
ATOM 818 N N . GLU A 1 107 ? 28.798 -6.767 -23.308 1.00 53.50 107 GLU A N 1
ATOM 819 C CA . GLU A 1 107 ? 30.258 -6.812 -23.228 1.00 53.50 107 GLU A CA 1
ATOM 820 C C . GLU A 1 107 ? 30.660 -7.333 -21.849 1.00 53.50 107 GLU A C 1
ATOM 822 O O . GLU A 1 107 ? 30.247 -6.828 -20.804 1.00 53.50 107 GLU A O 1
ATOM 827 N N . THR A 1 108 ? 31.460 -8.397 -21.836 1.00 50.84 108 THR A N 1
ATOM 828 C CA . THR A 1 108 ? 32.086 -8.907 -20.618 1.00 50.84 108 THR A CA 1
ATOM 829 C C . THR A 1 108 ? 33.143 -7.911 -20.159 1.00 50.84 108 THR A C 1
ATOM 831 O O . THR A 1 108 ? 34.242 -7.866 -20.717 1.00 50.84 108 THR A O 1
ATOM 834 N N . VAL A 1 109 ? 32.824 -7.115 -19.141 1.00 52.53 109 VAL A N 1
ATOM 835 C CA . VAL A 1 109 ? 33.777 -6.186 -18.532 1.00 52.53 109 VAL A CA 1
ATOM 836 C C . VAL A 1 109 ? 34.753 -6.988 -17.668 1.00 52.53 109 VAL A C 1
ATOM 838 O O . VAL A 1 109 ? 34.452 -7.365 -16.546 1.00 52.53 109 VAL A O 1
ATOM 841 N N . LEU A 1 110 ? 35.924 -7.247 -18.251 1.00 47.22 110 LEU A N 1
ATOM 842 C CA . LEU A 1 110 ? 37.185 -7.692 -17.649 1.00 47.22 110 LEU A CA 1
ATOM 843 C C . LEU A 1 110 ? 37.185 -8.967 -16.775 1.00 47.22 110 LEU A C 1
ATOM 845 O O . LEU A 1 110 ? 36.604 -9.070 -15.701 1.00 47.22 110 LEU A O 1
ATOM 849 N N . LYS A 1 111 ? 38.062 -9.876 -17.211 1.00 46.88 111 LYS A N 1
ATOM 850 C CA . LYS A 1 111 ? 38.494 -11.203 -16.727 1.00 46.88 111 LYS A CA 1
ATOM 851 C C . LYS A 1 111 ? 38.727 -11.407 -15.211 1.00 46.88 111 LYS A C 1
ATOM 853 O O . LYS A 1 111 ? 39.081 -12.518 -14.831 1.00 46.88 111 LYS A O 1
ATOM 858 N N . HIS A 1 112 ? 38.552 -10.398 -14.353 1.00 50.38 112 HIS A N 1
ATOM 859 C CA . HIS A 1 112 ? 38.823 -10.494 -12.912 1.00 50.38 112 HIS A CA 1
ATOM 860 C C . HIS A 1 112 ? 37.634 -10.176 -11.990 1.00 50.38 112 HIS A C 1
ATOM 862 O O . HIS A 1 112 ? 37.676 -10.565 -10.824 1.00 50.38 112 HIS A O 1
ATOM 868 N N . SER A 1 113 ? 36.564 -9.553 -12.497 1.00 49.81 113 SER A N 1
ATOM 869 C CA . SER A 1 113 ? 35.345 -9.280 -11.729 1.00 49.81 113 SER A CA 1
ATOM 870 C C . SER A 1 113 ? 34.143 -9.758 -12.537 1.00 49.81 113 SER A C 1
ATOM 872 O O . SER A 1 113 ? 33.973 -9.363 -13.683 1.00 49.81 113 SER A O 1
ATOM 874 N N . LYS A 1 114 ? 33.331 -10.663 -11.981 1.00 51.31 114 LYS A N 1
ATOM 875 C CA . LYS A 1 114 ? 32.184 -11.301 -12.660 1.00 51.31 114 LYS A CA 1
ATOM 876 C C . LYS A 1 114 ? 30.995 -10.335 -12.833 1.00 51.31 114 LYS A C 1
ATOM 878 O O . LYS A 1 114 ? 29.868 -10.681 -12.494 1.00 51.31 114 LYS A O 1
ATOM 883 N N . CYS A 1 115 ? 31.232 -9.122 -13.319 1.00 47.09 115 CYS A N 1
ATOM 884 C CA . CYS A 1 115 ? 30.194 -8.125 -13.546 1.00 47.09 115 CYS A CA 1
ATOM 885 C C . CYS A 1 115 ? 29.864 -8.071 -15.038 1.00 47.09 115 CYS A C 1
ATOM 887 O O . CYS A 1 115 ? 30.672 -7.648 -15.863 1.00 47.09 115 CYS A O 1
ATOM 889 N N . PHE A 1 116 ? 28.660 -8.514 -15.387 1.00 54.78 116 PHE A N 1
ATOM 890 C CA . PHE A 1 116 ? 28.113 -8.353 -16.728 1.00 54.78 116 PHE A CA 1
ATOM 891 C C . PHE A 1 116 ? 27.502 -6.955 -16.835 1.00 54.78 116 PHE A C 1
ATOM 893 O O . PHE A 1 116 ? 26.520 -6.659 -16.157 1.00 54.78 116 PHE A O 1
ATOM 900 N N . ALA A 1 117 ? 28.086 -6.091 -17.666 1.00 51.81 117 ALA A N 1
ATOM 901 C CA . ALA A 1 117 ? 27.508 -4.789 -17.969 1.00 51.81 117 ALA A CA 1
ATOM 902 C C . ALA A 1 117 ? 26.590 -4.929 -19.189 1.00 51.81 117 ALA A C 1
ATOM 904 O O . ALA A 1 117 ? 27.026 -5.280 -20.287 1.00 51.81 117 ALA A O 1
ATOM 905 N N . VAL A 1 118 ? 25.297 -4.682 -18.994 1.00 54.91 118 VAL A N 1
ATOM 906 C CA . VAL A 1 118 ? 24.333 -4.583 -20.095 1.00 54.91 118 VAL A CA 1
ATOM 907 C C . VAL A 1 118 ? 24.546 -3.219 -20.749 1.00 54.91 118 VAL A C 1
ATOM 909 O O . VAL A 1 118 ? 24.180 -2.205 -20.164 1.00 54.91 118 VAL A O 1
ATOM 912 N N . MET A 1 119 ? 25.185 -3.173 -21.918 1.00 56.50 119 MET A N 1
ATOM 913 C CA . MET A 1 119 ? 25.529 -1.898 -22.561 1.00 56.50 119 MET A CA 1
ATOM 914 C C . MET A 1 119 ? 24.304 -1.226 -23.185 1.00 56.50 119 MET A C 1
ATOM 916 O O . MET A 1 119 ? 24.177 -0.009 -23.106 1.00 56.50 119 MET A O 1
ATOM 920 N N . GLU A 1 120 ? 23.391 -1.988 -23.803 1.00 57.12 120 GLU A N 1
ATOM 921 C CA . GLU A 1 120 ? 22.328 -1.385 -24.620 1.00 57.12 120 GLU A CA 1
ATOM 922 C C . GLU A 1 120 ? 21.016 -2.170 -24.543 1.00 57.12 120 GLU A C 1
ATOM 924 O O . GLU A 1 120 ? 20.952 -3.354 -24.872 1.00 57.12 120 GLU A O 1
ATOM 929 N N . ILE A 1 121 ? 19.946 -1.498 -24.113 1.00 63.66 121 ILE A N 1
ATOM 930 C CA . ILE A 1 121 ? 18.588 -2.047 -24.059 1.00 63.66 121 ILE A CA 1
ATOM 931 C C . ILE A 1 121 ? 17.800 -1.477 -25.250 1.00 63.66 121 ILE A C 1
ATOM 933 O O . ILE A 1 121 ? 17.737 -0.252 -25.395 1.00 63.66 121 ILE A O 1
ATOM 937 N N . PRO A 1 122 ? 17.169 -2.319 -26.094 1.00 70.62 122 PRO A N 1
ATOM 938 C CA . PRO A 1 122 ? 16.400 -1.844 -27.241 1.00 70.62 122 PRO A CA 1
ATOM 939 C C . PRO A 1 122 ? 15.252 -0.924 -26.801 1.00 70.62 122 PRO A C 1
ATOM 941 O O . PRO A 1 122 ? 14.560 -1.202 -25.817 1.00 70.62 122 PRO A O 1
ATOM 944 N N . THR A 1 123 ? 15.021 0.147 -27.567 1.00 75.75 123 THR A N 1
ATOM 945 C CA . THR A 1 123 ? 14.030 1.213 -27.300 1.00 75.75 123 THR A CA 1
ATOM 946 C C . THR A 1 123 ? 12.639 0.678 -26.955 1.00 75.75 123 THR A C 1
ATOM 948 O O . THR A 1 123 ? 12.000 1.181 -26.035 1.00 75.75 123 THR A O 1
ATOM 951 N N . LEU A 1 124 ? 12.186 -0.378 -27.640 1.00 80.31 124 LEU A N 1
ATOM 952 C CA . LEU A 1 124 ? 10.882 -1.003 -27.399 1.00 80.31 124 LEU A CA 1
ATOM 953 C C . LEU A 1 124 ? 10.774 -1.612 -25.992 1.00 80.31 124 LEU A C 1
ATOM 955 O O . LEU A 1 124 ? 9.726 -1.511 -25.362 1.00 80.31 124 LEU A O 1
ATOM 959 N N . ARG A 1 125 ? 11.853 -2.219 -25.476 1.00 81.50 125 ARG A N 1
ATOM 960 C CA . ARG A 1 125 ? 11.873 -2.775 -24.113 1.00 81.50 125 ARG A CA 1
ATOM 961 C C . ARG A 1 125 ? 11.919 -1.673 -23.065 1.00 81.50 125 ARG A C 1
ATOM 963 O O . ARG A 1 125 ? 11.234 -1.789 -22.060 1.00 81.50 125 ARG A O 1
ATOM 970 N N . VAL A 1 126 ? 12.668 -0.599 -23.317 1.00 81.25 126 VAL A N 1
ATOM 971 C CA . VAL A 1 126 ? 12.688 0.577 -22.432 1.00 81.25 126 VAL A CA 1
ATOM 972 C C . VAL A 1 126 ? 11.303 1.223 -22.365 1.00 81.25 126 VAL A C 1
ATOM 974 O O . VAL A 1 126 ? 10.811 1.478 -21.272 1.00 81.25 126 VAL A O 1
ATOM 977 N N . ALA A 1 127 ? 10.630 1.400 -23.505 1.00 83.94 127 ALA A N 1
ATOM 978 C CA . ALA A 1 127 ? 9.262 1.915 -23.550 1.00 83.94 127 ALA A CA 1
ATOM 979 C C . ALA A 1 127 ? 8.281 1.022 -22.770 1.00 83.94 127 ALA A C 1
ATOM 981 O O . ALA A 1 127 ? 7.472 1.532 -21.999 1.00 83.94 127 ALA A O 1
ATOM 982 N N . TRP A 1 128 ? 8.397 -0.305 -22.905 1.00 90.00 128 TRP A N 1
ATOM 983 C CA . TRP A 1 128 ? 7.611 -1.260 -22.118 1.00 90.00 128 TRP A CA 1
ATOM 984 C C . TRP A 1 128 ? 7.893 -1.173 -20.617 1.00 90.00 128 TRP A C 1
ATOM 986 O O . TRP A 1 128 ? 6.954 -1.170 -19.829 1.00 90.00 128 TRP A O 1
ATOM 996 N N . ILE A 1 129 ? 9.160 -1.070 -20.211 1.00 85.88 129 ILE A N 1
ATOM 997 C CA . ILE A 1 129 ? 9.544 -0.940 -18.798 1.00 85.88 129 ILE A CA 1
ATOM 998 C C . ILE A 1 129 ? 8.997 0.362 -18.208 1.00 85.88 129 ILE A C 1
ATOM 1000 O O . ILE A 1 129 ? 8.443 0.347 -17.114 1.00 85.88 129 ILE A O 1
ATOM 1004 N N . ILE A 1 130 ? 9.100 1.472 -18.941 1.00 86.69 130 ILE A N 1
ATOM 1005 C CA . ILE A 1 130 ? 8.538 2.761 -18.523 1.00 86.69 130 ILE A CA 1
ATOM 1006 C C . ILE A 1 130 ? 7.016 2.650 -18.379 1.00 86.69 130 ILE A C 1
ATOM 1008 O O . ILE A 1 130 ? 6.471 3.071 -17.363 1.00 86.69 130 ILE A O 1
ATOM 1012 N N . PHE A 1 131 ? 6.330 2.041 -19.352 1.00 89.75 131 PHE A N 1
ATOM 1013 C CA . PHE A 1 131 ? 4.881 1.835 -19.298 1.00 89.75 131 PHE A CA 1
ATOM 1014 C C . PHE A 1 131 ? 4.456 0.989 -18.089 1.00 89.75 131 PHE A C 1
ATOM 1016 O O . PHE A 1 131 ? 3.552 1.379 -17.353 1.00 89.75 131 PHE A O 1
ATOM 1023 N N . VAL A 1 132 ? 5.141 -0.132 -17.842 1.00 89.88 132 VAL A N 1
ATOM 1024 C CA . VAL A 1 132 ? 4.899 -0.979 -16.664 1.00 89.88 132 VAL A CA 1
ATOM 1025 C C . VAL A 1 132 ? 5.183 -0.212 -15.372 1.00 89.88 132 VAL A C 1
ATOM 1027 O O . VAL A 1 132 ? 4.399 -0.311 -14.435 1.00 89.88 132 VAL A O 1
ATOM 1030 N N . GLY A 1 133 ? 6.238 0.607 -15.333 1.00 88.12 133 GLY A N 1
ATOM 1031 C CA . GLY A 1 133 ? 6.551 1.469 -14.192 1.00 88.12 133 GLY A CA 1
ATOM 1032 C C . GLY A 1 133 ? 5.436 2.472 -13.885 1.00 88.12 133 GLY A C 1
ATOM 1033 O O . GLY A 1 133 ? 5.039 2.610 -12.730 1.00 88.12 133 GLY A O 1
ATOM 1034 N N . PHE A 1 134 ? 4.867 3.117 -14.908 1.00 88.62 134 PHE A N 1
ATOM 1035 C CA . PHE A 1 134 ? 3.702 3.995 -14.743 1.00 88.62 134 PHE A CA 1
ATOM 1036 C C . PHE A 1 134 ? 2.464 3.241 -14.257 1.00 88.62 134 PHE A C 1
ATOM 1038 O O . PHE A 1 134 ? 1.751 3.735 -13.386 1.00 88.62 134 PHE A O 1
ATOM 1045 N N . LEU A 1 135 ? 2.211 2.046 -14.791 1.00 91.62 135 LEU A N 1
ATOM 1046 C CA . LEU A 1 135 ? 1.087 1.219 -14.363 1.00 91.62 135 LEU A CA 1
ATOM 1047 C C . LEU A 1 135 ? 1.242 0.791 -12.899 1.00 91.62 135 LEU A C 1
ATOM 1049 O O . LEU A 1 135 ? 0.292 0.877 -12.126 1.00 91.62 135 LEU A O 1
ATOM 1053 N N . GLN A 1 136 ? 2.450 0.405 -12.494 1.00 88.44 136 GLN A N 1
ATOM 1054 C CA . GLN A 1 136 ? 2.757 0.049 -11.113 1.00 88.44 136 GLN A CA 1
ATOM 1055 C C . GLN A 1 136 ? 2.617 1.253 -10.171 1.00 88.44 136 GLN A C 1
ATOM 1057 O O . GLN A 1 136 ? 2.082 1.107 -9.074 1.00 88.44 136 GLN A O 1
ATOM 1062 N N . LEU A 1 137 ? 3.018 2.450 -10.613 1.00 86.62 137 LEU A N 1
ATOM 1063 C CA . LEU A 1 137 ? 2.809 3.697 -9.874 1.00 86.62 137 LEU A CA 1
ATOM 1064 C C . LEU A 1 137 ? 1.316 4.002 -9.692 1.00 86.62 137 LEU A C 1
ATOM 1066 O O . LEU A 1 137 ? 0.889 4.353 -8.597 1.00 86.62 137 LEU A O 1
ATOM 1070 N N . ALA A 1 138 ? 0.515 3.831 -10.746 1.00 88.88 138 ALA A N 1
ATOM 1071 C CA . ALA A 1 138 ? -0.928 4.035 -10.682 1.00 88.88 138 ALA A CA 1
ATOM 1072 C C . ALA A 1 138 ? -1.587 3.066 -9.690 1.00 88.88 138 ALA A C 1
ATOM 1074 O O . ALA A 1 138 ? -2.357 3.501 -8.837 1.00 88.88 138 ALA A O 1
ATOM 1075 N N . VAL A 1 139 ? -1.226 1.779 -9.742 1.00 89.06 139 VAL A N 1
ATOM 1076 C CA . VAL A 1 139 ? -1.711 0.767 -8.790 1.00 89.06 139 VAL A CA 1
ATOM 1077 C C . VAL A 1 139 ? -1.298 1.114 -7.359 1.00 89.06 139 VAL A C 1
ATOM 1079 O O . VAL A 1 139 ? -2.138 1.053 -6.465 1.00 89.06 139 VAL A O 1
ATOM 1082 N N . ALA A 1 140 ? -0.049 1.534 -7.132 1.00 84.88 140 ALA A N 1
ATOM 1083 C CA . ALA A 1 140 ? 0.417 1.959 -5.813 1.00 84.88 140 ALA A CA 1
ATOM 1084 C C . ALA A 1 140 ? -0.388 3.157 -5.278 1.00 84.88 140 ALA A C 1
ATOM 1086 O O . ALA A 1 140 ? -0.823 3.138 -4.129 1.00 84.88 140 ALA A O 1
ATOM 1087 N N . CYS A 1 141 ? -0.677 4.157 -6.116 1.00 85.94 141 CYS A N 1
ATOM 1088 C CA . CYS A 1 141 ? -1.531 5.287 -5.741 1.00 85.94 141 CYS A CA 1
ATOM 1089 C C . CYS A 1 141 ? -2.963 4.845 -5.403 1.00 85.94 141 CYS A C 1
ATOM 1091 O O . CYS A 1 141 ? -3.533 5.298 -4.411 1.00 85.94 141 CYS A O 1
ATOM 1093 N N . THR A 1 142 ? -3.549 3.946 -6.198 1.00 89.06 142 THR A N 1
ATOM 1094 C CA . THR A 1 142 ? -4.885 3.401 -5.929 1.00 89.06 142 THR A CA 1
ATOM 1095 C C . THR A 1 142 ? -4.914 2.622 -4.617 1.00 89.06 142 THR A C 1
ATOM 1097 O O . THR A 1 142 ? -5.841 2.805 -3.828 1.00 89.06 142 THR A O 1
ATOM 1100 N N . LEU A 1 143 ? -3.903 1.795 -4.347 1.00 84.56 143 LEU A N 1
ATOM 1101 C CA . LEU A 1 143 ? -3.773 1.070 -3.082 1.00 84.56 143 LEU A CA 1
ATOM 1102 C C . LEU A 1 143 ? -3.563 2.019 -1.903 1.00 84.56 143 LEU A C 1
ATOM 1104 O O . LEU A 1 143 ? -4.129 1.791 -0.842 1.00 84.56 143 LEU A O 1
ATOM 1108 N N . MET A 1 144 ? -2.818 3.109 -2.086 1.00 83.75 144 MET A N 1
ATOM 1109 C CA . MET A 1 144 ? -2.615 4.108 -1.041 1.00 83.75 144 MET A CA 1
ATOM 1110 C C . MET A 1 144 ? -3.932 4.791 -0.648 1.00 83.75 144 MET A C 1
ATOM 1112 O O . MET A 1 144 ? -4.229 4.888 0.540 1.00 83.75 144 MET A O 1
ATOM 1116 N N . ILE A 1 145 ? -4.741 5.215 -1.627 1.00 86.31 145 ILE A N 1
ATOM 1117 C CA . ILE A 1 145 ? -6.034 5.875 -1.379 1.00 86.31 145 ILE A CA 1
ATOM 1118 C C . ILE A 1 145 ? -7.034 4.897 -0.755 1.00 86.31 145 ILE A C 1
ATOM 1120 O O . ILE A 1 145 ? -7.653 5.216 0.258 1.00 86.31 145 ILE A O 1
ATOM 1124 N N . ASN A 1 146 ? -7.180 3.700 -1.331 1.00 86.00 146 ASN A N 1
ATOM 1125 C CA . ASN A 1 146 ? -8.117 2.705 -0.806 1.00 86.00 146 ASN A CA 1
ATOM 1126 C C . ASN A 1 146 ? -7.675 2.166 0.559 1.00 86.00 146 ASN A C 1
ATOM 1128 O O . ASN A 1 146 ? -8.520 1.961 1.419 1.00 86.00 146 ASN A O 1
ATOM 1132 N N . GLY A 1 147 ? -6.371 1.997 0.786 1.00 81.56 147 GLY A N 1
ATOM 1133 C CA . GLY A 1 147 ? -5.818 1.611 2.083 1.00 81.56 147 GLY A CA 1
ATOM 1134 C C . GLY A 1 147 ? -6.079 2.667 3.155 1.00 81.56 147 GLY A C 1
ATOM 1135 O O . GLY A 1 147 ? -6.512 2.325 4.250 1.00 81.56 147 GLY A O 1
ATOM 1136 N N . ALA A 1 148 ? -5.915 3.955 2.829 1.00 81.00 148 ALA A N 1
ATOM 1137 C CA . ALA A 1 148 ? -6.247 5.043 3.748 1.00 81.00 148 ALA A CA 1
ATOM 1138 C C . ALA A 1 148 ? -7.749 5.083 4.082 1.00 81.00 148 ALA A C 1
ATOM 1140 O O . ALA A 1 148 ? -8.112 5.204 5.248 1.00 81.00 148 ALA A O 1
ATOM 1141 N N . LEU A 1 149 ? -8.622 4.933 3.078 1.00 81.81 149 LEU A N 1
ATOM 1142 C CA . LEU A 1 149 ? -10.073 4.861 3.290 1.00 81.81 149 LEU A CA 1
ATOM 1143 C C . LEU A 1 149 ? -10.472 3.645 4.133 1.00 81.81 149 LEU A C 1
ATOM 1145 O O . LEU A 1 149 ? -11.309 3.766 5.023 1.00 81.81 149 LEU A O 1
ATOM 1149 N N . TRP A 1 150 ? -9.851 2.494 3.881 1.00 80.81 150 TRP A N 1
ATOM 1150 C CA . TRP A 1 150 ? -10.102 1.261 4.619 1.00 80.81 150 TRP A CA 1
ATOM 1151 C C . TRP A 1 150 ? -9.660 1.368 6.088 1.00 80.81 150 TRP A C 1
ATOM 1153 O O . TRP A 1 150 ? -10.409 0.973 6.980 1.00 80.81 150 TRP A O 1
ATOM 1163 N N . ILE A 1 151 ? -8.504 1.986 6.360 1.00 73.94 151 ILE A N 1
ATOM 1164 C CA . ILE A 1 151 ? -8.032 2.255 7.729 1.00 73.94 151 ILE A CA 1
ATOM 1165 C C . ILE A 1 151 ? -9.010 3.163 8.481 1.00 73.94 151 ILE A C 1
ATOM 1167 O O . ILE A 1 151 ? -9.313 2.901 9.640 1.00 73.94 151 ILE A O 1
ATOM 1171 N N . VAL A 1 152 ? -9.540 4.201 7.828 1.00 72.19 152 VAL A N 1
ATOM 1172 C CA . VAL A 1 152 ? -10.521 5.112 8.445 1.00 72.19 152 VAL A CA 1
ATOM 1173 C C . VAL A 1 152 ? -11.849 4.409 8.743 1.00 72.19 152 VAL A C 1
ATOM 1175 O O . VAL A 1 152 ? -12.519 4.760 9.709 1.00 72.19 152 VAL A O 1
ATOM 1178 N N . GLN A 1 153 ? -12.236 3.421 7.934 1.00 73.56 153 GLN A N 1
ATOM 1179 C CA . GLN A 1 153 ? -13.466 2.649 8.136 1.00 73.56 153 GLN A CA 1
ATOM 1180 C C . GLN A 1 153 ? -13.325 1.522 9.166 1.00 73.56 153 GLN A C 1
ATOM 1182 O O . GLN A 1 153 ? -14.337 1.019 9.645 1.00 73.56 153 GLN A O 1
ATOM 1187 N N . THR A 1 154 ? -12.102 1.118 9.510 1.00 70.69 154 THR A N 1
ATOM 1188 C CA . THR A 1 154 ? -11.866 0.023 10.456 1.00 70.69 154 THR A CA 1
ATOM 1189 C C . THR A 1 154 ? -11.892 0.561 11.886 1.00 70.69 154 THR A C 1
ATOM 1191 O O . THR A 1 154 ? -10.943 1.191 12.346 1.00 70.69 154 THR A O 1
ATOM 1194 N N . THR A 1 155 ? -12.985 0.298 12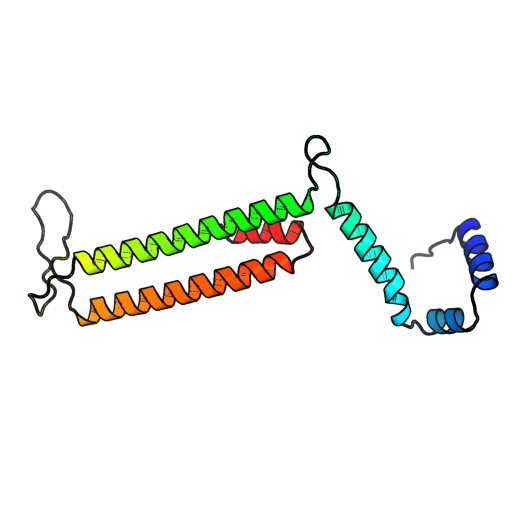.601 1.00 63.22 155 THR A N 1
ATOM 1195 C CA . THR A 1 155 ? -13.223 0.720 13.993 1.00 63.22 155 THR A CA 1
ATOM 1196 C C . THR A 1 155 ? -12.632 -0.223 15.040 1.00 63.22 155 THR A C 1
ATOM 1198 O O . THR A 1 155 ? -12.815 0.006 16.227 1.00 63.22 155 THR A O 1
ATOM 1201 N N . HIS A 1 156 ? -11.901 -1.273 14.653 1.00 62.59 156 HIS A N 1
ATOM 1202 C CA . HIS A 1 156 ? -11.240 -2.167 15.605 1.00 62.59 156 HIS A CA 1
ATOM 1203 C C . HIS A 1 156 ? -9.715 -2.021 15.562 1.00 62.59 156 HIS A C 1
ATOM 1205 O O . HIS A 1 156 ? -9.038 -2.472 14.637 1.00 62.59 156 HIS A O 1
ATOM 1211 N N . ASN A 1 157 ? -9.152 -1.443 16.628 1.00 58.84 157 ASN A N 1
ATOM 1212 C CA . ASN A 1 157 ? -7.708 -1.247 16.818 1.00 58.84 157 ASN A CA 1
ATOM 1213 C C . ASN A 1 157 ? -6.880 -2.545 16.685 1.00 58.84 157 ASN A C 1
ATOM 1215 O O . ASN A 1 157 ? -5.739 -2.512 16.220 1.00 58.84 157 ASN A O 1
ATOM 1219 N N . THR A 1 158 ? -7.439 -3.694 17.079 1.00 60.47 158 THR A N 1
ATOM 1220 C CA . THR A 1 158 ? -6.787 -5.014 16.994 1.00 60.47 158 THR A CA 1
ATOM 1221 C C . THR A 1 158 ? -6.640 -5.506 15.556 1.00 60.47 158 THR A C 1
ATOM 1223 O O . THR A 1 158 ? -5.584 -6.024 15.192 1.00 60.47 158 THR A O 1
ATOM 1226 N N . GLU A 1 159 ? -7.652 -5.296 14.715 1.00 62.88 159 GLU A N 1
ATOM 1227 C CA . GLU A 1 159 ? -7.597 -5.628 13.288 1.00 62.88 159 GLU A CA 1
ATOM 1228 C C . GLU A 1 159 ? -6.637 -4.703 12.539 1.00 62.88 159 GLU A C 1
ATOM 1230 O O . GLU A 1 159 ? -5.903 -5.136 11.651 1.00 62.88 159 GLU A O 1
ATOM 1235 N N . LEU A 1 160 ? -6.583 -3.437 12.949 1.00 62.56 160 LEU A N 1
ATOM 1236 C CA . LEU A 1 160 ? -5.677 -2.430 12.411 1.00 62.56 160 LEU A CA 1
ATOM 1237 C C . LEU A 1 160 ? -4.203 -2.805 12.652 1.00 62.56 160 LEU A C 1
ATOM 1239 O O . LEU A 1 160 ? -3.384 -2.756 11.731 1.00 62.56 160 LEU A O 1
ATOM 1243 N N . PHE A 1 161 ? -3.867 -3.259 13.863 1.00 64.00 161 PHE A N 1
ATOM 1244 C CA . PHE A 1 161 ? -2.508 -3.683 14.207 1.00 64.00 161 PHE A CA 1
ATOM 1245 C C . PHE A 1 161 ? -2.095 -4.980 13.494 1.00 64.00 161 PHE A C 1
ATOM 1247 O O . PHE A 1 161 ? -1.001 -5.055 12.932 1.00 64.00 161 PHE A O 1
ATOM 1254 N N . LEU A 1 162 ? -2.981 -5.982 13.455 1.00 62.91 162 LEU A N 1
ATOM 1255 C CA . LEU A 1 162 ? -2.722 -7.252 12.766 1.00 62.91 162 LEU A CA 1
ATOM 1256 C C . LEU A 1 162 ? -2.538 -7.063 11.256 1.00 62.91 162 LEU A C 1
ATOM 1258 O O . LEU A 1 162 ? -1.631 -7.656 10.676 1.00 62.91 162 LEU A O 1
ATOM 1262 N N . ASN A 1 163 ? -3.335 -6.198 10.626 1.00 63.03 163 ASN A N 1
ATOM 1263 C CA . ASN A 1 163 ? -3.203 -5.913 9.198 1.00 63.03 163 ASN A CA 1
ATOM 1264 C C . ASN A 1 163 ? -1.965 -5.072 8.872 1.00 63.03 163 ASN A C 1
ATOM 1266 O O . ASN A 1 163 ? -1.350 -5.272 7.829 1.00 63.03 163 ASN A O 1
ATOM 1270 N N . THR A 1 164 ? -1.545 -4.186 9.778 1.00 62.66 164 THR A N 1
ATOM 1271 C CA . THR A 1 164 ? -0.287 -3.441 9.616 1.00 62.66 164 THR A CA 1
ATOM 1272 C C . THR A 1 164 ? 0.920 -4.377 9.663 1.00 62.66 164 THR A C 1
ATOM 1274 O O . THR A 1 164 ? 1.809 -4.265 8.824 1.00 62.66 164 THR A O 1
ATOM 1277 N N . LEU A 1 165 ? 0.930 -5.339 10.594 1.00 64.62 165 LEU A N 1
ATOM 1278 C CA . LEU A 1 165 ? 1.977 -6.364 10.676 1.00 64.62 165 LEU A CA 1
ATOM 1279 C C . LEU A 1 165 ? 1.961 -7.335 9.492 1.00 64.62 165 LEU A C 1
ATOM 1281 O O . LEU A 1 165 ? 3.013 -7.808 9.081 1.00 64.62 165 LEU A O 1
ATOM 1285 N N . ALA A 1 166 ? 0.786 -7.648 8.945 1.00 64.06 166 ALA A N 1
ATOM 1286 C CA . ALA A 1 166 ? 0.674 -8.522 7.781 1.00 64.06 166 ALA A CA 1
ATOM 1287 C C . ALA A 1 166 ? 1.177 -7.863 6.486 1.00 64.06 166 ALA A C 1
ATOM 1289 O O . ALA A 1 166 ? 1.434 -8.563 5.506 1.00 64.06 166 ALA A O 1
ATOM 1290 N N . LEU A 1 167 ? 1.278 -6.530 6.465 1.00 54.72 167 LEU A N 1
ATOM 1291 C CA . LEU A 1 167 ? 1.630 -5.767 5.274 1.00 54.72 167 LEU A CA 1
ATOM 1292 C C . LEU A 1 167 ? 3.080 -5.254 5.262 1.00 54.72 167 LEU A C 1
ATOM 1294 O O . LEU A 1 167 ? 3.563 -4.856 4.201 1.00 54.72 167 LEU A O 1
ATOM 1298 N N . SER A 1 168 ? 3.768 -5.270 6.409 1.00 53.19 168 SER A N 1
ATOM 1299 C CA . SER A 1 168 ? 5.226 -5.081 6.501 1.00 53.19 168 SER A CA 1
ATOM 1300 C C . SER A 1 168 ? 5.984 -6.343 6.108 1.00 53.19 168 SER A C 1
ATOM 1302 O O . SER A 1 168 ? 6.983 -6.218 5.368 1.00 53.19 168 SER A O 1
#

Sequence (168 aa):
DVGATFSDEGIASFEAWVGETSGSTLQQVCSQDQSLSTSYHQFDVYGETEGYMTLVFLEMFEQGPVLSSVVLFTWILSMVNAMQNIGIFVVSVALQHSRASPMLRLETVLKHSKCFAVMEIPTLRVAWIIFVGFLQLAVACTLMINGALWIVQTTHNTELFLNTLALS

Foldseek 3Di:
DDPPDDDPVNVVVVVVCVVVDDPVVVVCVVVVPCVCCVVVVVVVVVVLVVVQQPQDDPSPDGNNVVLLVVLLVLLVVVLVVVLVVLVVVLVVLVVLADPPDQDFDFDQDDPPDRDTDRNHDHPVVNVVSVVVSVVVNVVSVVCSVVVNVVSVVDSDSVVSVVVSVVVD

Radius of gyration: 31.07 Å; chains: 1; bounding box: 86×40×76 Å